Protein AF-A0A0C9WZR3-F1 (afdb_monomer)

Secondary structure (DSSP, 8-state):
-HHHHHHHHHTSTTHHHHHHTT----B-HHHHTTS-HHHHHHHBGGGSTT-SSS-S-HHHHHHHHHGGGHHHHTTS-HHHHHHHHHHHHHHHHHH-

Radius of gyration: 17.19 Å; Cα contacts (8 Å, |Δi|>4): 55; chains: 1; bounding box: 42×30×37 Å

Nearest PDB structures (foldseek):
  6bv7-assembly1_A  TM=3.997E-01  e=4.892E+00  Canis lupus familiaris

Mean predicted aligned error: 5.72 Å

Sequence (96 aa):
IGRRFETTLSNSPLGKKARENNHRCLVGAFHGHAHNHLCQSRFLATYVEGLGLEDLEGCERFFSKSNALAPGTRHASTFHRRQAISEYALFTDKFE

InterPro domains:
  IPR040521 Kyakuja-Dileera-Zisupton transposase [PF18758] (1-89)

pLDDT: mean 90.13, std 6.79, range [64.44, 98.06]

Foldseek 3Di:
DFVVVLVVCCPDPNNVVCVVVVNGAADQQVCLVVDDPVSNCRHHQVNDPPDDPDNVCVVVVLVVVCCVCCVVLVPDDPVVNVVVSVVSVVCVVVPD

Solvent-accessible surface area (backbone atoms only — not comparable to full-atom values): 5784 Å² total; per-residue (Å²): 107,26,72,61,50,46,51,52,42,57,74,36,94,54,21,65,60,35,59,78,65,69,63,75,58,58,24,59,71,90,63,24,78,80,46,57,69,73,54,32,72,72,14,22,48,94,71,43,90,92,63,78,90,64,88,84,46,63,67,59,54,51,57,60,60,53,54,71,49,49,78,73,36,71,81,41,53,76,64,56,32,51,49,53,53,51,52,49,52,57,48,44,77,73,76,109

Organism: NCBI:txid1095629

Structure (mmCIF, N/CA/C/O backbone):
data_AF-A0A0C9WZR3-F1
#
_entry.id   AF-A0A0C9WZR3-F1
#
loop_
_atom_site.group_PDB
_atom_site.id
_atom_site.type_symbol
_atom_site.label_atom_id
_atom_site.label_alt_id
_atom_site.label_comp_id
_atom_site.label_asym_id
_atom_site.label_entity_id
_atom_site.label_seq_id
_atom_site.pdbx_PDB_ins_code
_atom_site.Cartn_x
_atom_site.Cartn_y
_atom_site.Cartn_z
_atom_site.occupancy
_atom_site.B_iso_or_equiv
_atom_site.auth_seq_id
_atom_site.auth_comp_id
_atom_site.auth_asym_id
_atom_site.auth_atom_id
_atom_site.pdbx_PDB_model_num
ATOM 1 N N . ILE A 1 1 ? -3.824 -8.568 13.526 1.00 64.44 1 ILE A N 1
ATOM 2 C CA . ILE A 1 1 ? -3.533 -7.584 12.465 1.00 64.44 1 ILE A CA 1
ATOM 3 C C . ILE A 1 1 ? -4.220 -6.254 12.786 1.00 64.44 1 ILE A C 1
ATOM 5 O O . ILE A 1 1 ? -3.499 -5.305 13.054 1.00 64.44 1 ILE A O 1
ATOM 9 N N . GLY A 1 2 ? -5.544 -6.213 12.985 1.00 73.94 2 GLY A N 1
ATOM 10 C CA . GLY A 1 2 ? -6.310 -4.982 13.279 1.00 73.94 2 GLY A CA 1
ATOM 11 C C . GLY A 1 2 ? -5.764 -4.092 14.409 1.00 73.94 2 GLY A C 1
ATOM 12 O O . GLY A 1 2 ? -5.203 -3.035 14.140 1.00 73.94 2 GLY A O 1
ATOM 13 N N . ARG A 1 3 ? -5.841 -4.531 15.678 1.00 80.25 3 ARG A N 1
ATOM 14 C CA . ARG A 1 3 ? -5.379 -3.727 16.841 1.00 80.25 3 ARG A CA 1
ATOM 15 C C . ARG A 1 3 ? -3.915 -3.275 16.731 1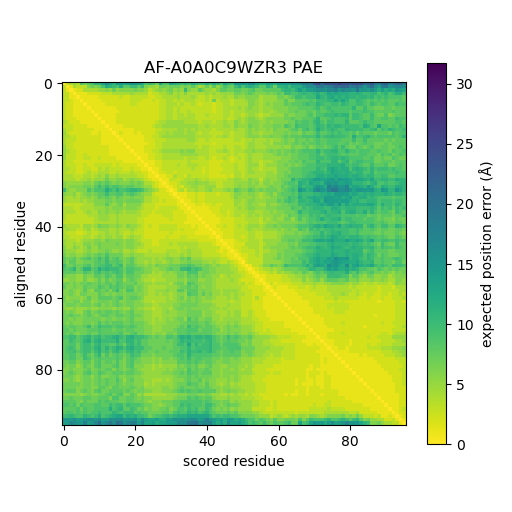.00 80.25 3 ARG A C 1
ATOM 17 O O . ARG A 1 3 ? -3.565 -2.164 17.121 1.00 80.25 3 ARG A O 1
ATOM 24 N N . ARG A 1 4 ? -3.041 -4.162 16.247 1.00 85.25 4 ARG A N 1
ATOM 25 C CA . ARG A 1 4 ? -1.601 -3.880 16.158 1.00 85.25 4 ARG A CA 1
ATOM 26 C C . ARG A 1 4 ? -1.340 -2.754 15.158 1.00 85.25 4 ARG A C 1
ATOM 28 O O . ARG A 1 4 ? -0.585 -1.846 15.480 1.00 85.25 4 ARG A O 1
ATOM 35 N N . PHE A 1 5 ? -2.004 -2.783 14.003 1.00 86.56 5 PHE A N 1
ATOM 36 C CA . PHE A 1 5 ? -1.904 -1.724 13.000 1.00 86.56 5 PHE A CA 1
ATOM 37 C C . PHE A 1 5 ? -2.491 -0.403 13.487 1.00 86.56 5 PHE A C 1
ATOM 39 O O . PHE A 1 5 ? -1.855 0.627 13.302 1.00 86.56 5 PHE A O 1
ATOM 46 N N . GLU A 1 6 ? -3.617 -0.428 14.199 1.00 89.25 6 GLU A N 1
ATOM 47 C CA . GLU A 1 6 ? -4.197 0.778 14.806 1.00 89.25 6 GLU A CA 1
ATOM 48 C C . GLU A 1 6 ? -3.213 1.454 15.780 1.00 89.25 6 GLU A C 1
ATOM 50 O O . GLU A 1 6 ? -3.031 2.673 15.753 1.00 89.25 6 GLU A O 1
ATOM 55 N N . THR A 1 7 ? -2.508 0.658 16.593 1.00 91.81 7 THR A N 1
ATOM 56 C CA . THR A 1 7 ? -1.472 1.160 17.514 1.00 91.81 7 THR A CA 1
ATOM 57 C C . THR A 1 7 ? -0.272 1.723 16.753 1.00 91.81 7 THR A C 1
ATOM 59 O O . THR A 1 7 ? 0.189 2.822 17.054 1.00 91.81 7 THR A O 1
ATOM 62 N N . THR A 1 8 ? 0.226 1.000 15.745 1.00 94.00 8 THR A N 1
ATOM 63 C CA . THR A 1 8 ? 1.327 1.470 14.893 1.00 94.00 8 THR A CA 1
ATOM 64 C C . THR A 1 8 ? 0.978 2.788 14.206 1.00 94.00 8 THR A C 1
ATOM 66 O O . THR A 1 8 ? 1.771 3.723 14.252 1.00 94.00 8 THR A O 1
ATOM 69 N N . LEU A 1 9 ? -0.215 2.889 13.618 1.00 93.19 9 LEU A N 1
ATOM 70 C CA . LEU A 1 9 ? -0.679 4.090 12.934 1.00 93.19 9 LEU A CA 1
ATOM 71 C C . LEU A 1 9 ? -0.795 5.269 13.901 1.00 93.19 9 LEU A C 1
ATOM 73 O O . LEU A 1 9 ? -0.296 6.353 13.602 1.00 93.19 9 LEU A O 1
ATOM 77 N N . SER A 1 10 ? -1.377 5.038 15.079 1.00 93.75 10 SER A N 1
ATOM 78 C CA . SER A 1 10 ? -1.536 6.054 16.125 1.00 93.75 10 SER A CA 1
ATOM 79 C C . SER A 1 10 ? -0.203 6.622 16.617 1.00 93.75 10 SER A C 1
ATOM 81 O O . SER A 1 10 ? -0.125 7.815 16.901 1.00 93.75 10 SER A O 1
ATOM 83 N N . ASN A 1 11 ? 0.840 5.789 16.672 1.00 96.00 11 ASN A N 1
ATOM 84 C CA . ASN A 1 11 ? 2.189 6.178 17.094 1.00 96.00 11 ASN A CA 1
ATOM 85 C C . ASN A 1 11 ? 3.072 6.687 15.941 1.00 96.00 11 ASN A C 1
ATOM 87 O O . ASN A 1 11 ? 4.227 7.044 16.160 1.00 96.00 11 ASN A O 1
ATOM 91 N N . SER A 1 12 ? 2.559 6.698 14.711 1.00 96.31 12 SER A N 1
ATOM 92 C CA . SER A 1 12 ? 3.287 7.178 13.538 1.00 96.31 12 SER A CA 1
ATOM 93 C C . SER A 1 12 ? 3.039 8.674 13.292 1.00 96.31 12 SER A C 1
ATOM 95 O O . SER A 1 12 ? 2.036 9.222 13.762 1.00 96.31 12 SER A O 1
ATOM 97 N N . PRO A 1 13 ? 3.860 9.336 12.454 1.00 97.44 13 PRO A N 1
ATOM 98 C CA . PRO A 1 13 ? 3.574 10.691 11.973 1.00 97.44 13 PRO A CA 1
ATOM 99 C C . PRO A 1 13 ? 2.208 10.830 11.276 1.00 97.44 13 PRO A C 1
ATOM 101 O O . PRO A 1 13 ? 1.664 11.929 11.187 1.00 97.44 13 PRO A O 1
ATOM 104 N N . LEU A 1 14 ? 1.628 9.721 10.801 1.00 96.12 14 LE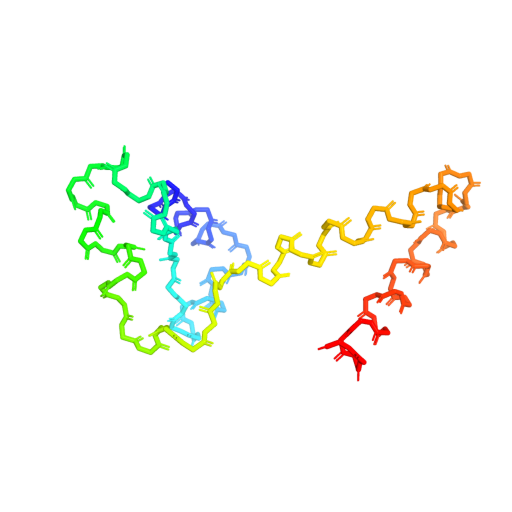U A N 1
ATOM 105 C CA . LEU A 1 14 ? 0.319 9.695 10.152 1.00 96.12 14 LEU A CA 1
ATOM 106 C C . LEU A 1 14 ? -0.847 9.638 11.147 1.00 96.12 14 LEU A C 1
ATOM 108 O O . LEU A 1 14 ? -1.987 9.817 10.729 1.00 96.12 14 LEU A O 1
ATOM 112 N N . GLY A 1 15 ? -0.605 9.433 12.446 1.00 96.25 15 GLY A N 1
ATOM 113 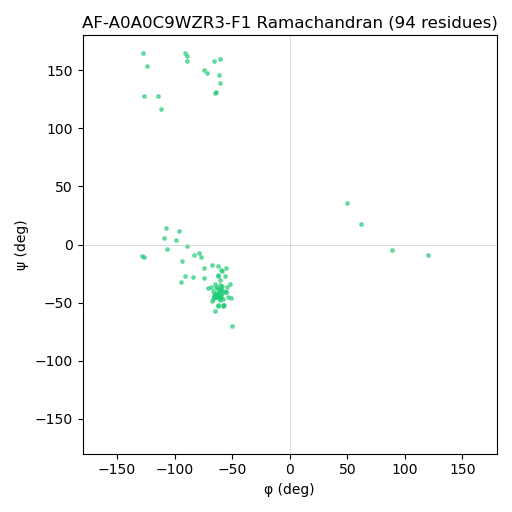C CA . GLY A 1 15 ? -1.666 9.227 13.437 1.00 96.25 15 GLY A CA 1
ATOM 114 C C . GLY A 1 15 ? -2.652 10.394 13.540 1.00 96.25 15 GLY A C 1
ATOM 115 O O . GLY A 1 15 ? -3.858 10.180 13.661 1.00 96.25 15 GLY A O 1
ATOM 116 N N . LYS A 1 16 ? -2.170 11.642 13.425 1.00 96.31 16 LYS A N 1
ATOM 117 C CA . LYS A 1 16 ? -3.042 12.829 13.370 1.00 96.31 16 LYS A CA 1
ATOM 118 C C . LYS A 1 16 ? -3.954 12.785 12.140 1.00 96.31 16 LYS A C 1
ATOM 120 O O . LYS A 1 16 ? -5.169 12.832 12.292 1.00 96.31 16 LYS A O 1
ATOM 125 N N . LYS A 1 17 ? -3.368 12.591 10.956 1.00 97.00 17 LYS A N 1
ATOM 126 C CA . LYS A 1 17 ? -4.096 12.527 9.683 1.00 97.00 17 LYS A CA 1
ATOM 127 C C . LYS A 1 17 ? -5.089 11.362 9.647 1.00 97.00 17 LYS A C 1
ATOM 129 O O . LYS A 1 17 ? -6.193 11.515 9.141 1.00 97.00 17 LYS A O 1
ATOM 134 N N . ALA A 1 18 ? -4.724 10.211 10.203 1.00 95.25 18 ALA A N 1
ATOM 135 C CA . ALA A 1 18 ? -5.603 9.051 10.296 1.00 95.25 18 ALA A CA 1
ATOM 136 C C . ALA A 1 18 ? -6.868 9.359 11.109 1.00 95.25 18 ALA A C 1
ATOM 138 O O . ALA A 1 18 ? -7.967 9.040 10.664 1.00 95.25 18 ALA A O 1
ATOM 139 N N . ARG A 1 19 ? -6.722 10.031 12.260 1.00 94.25 19 ARG A N 1
ATOM 140 C CA . ARG A 1 19 ? -7.860 10.456 13.088 1.00 94.25 19 ARG A CA 1
ATOM 141 C C . ARG A 1 19 ? -8.729 11.494 12.386 1.00 94.25 19 ARG A C 1
ATOM 143 O O . ARG A 1 19 ? -9.941 11.347 12.379 1.00 94.25 19 ARG A O 1
ATOM 150 N N . GLU A 1 20 ? -8.115 12.498 11.763 1.00 96.56 20 GLU A N 1
ATOM 151 C CA . GLU A 1 20 ? -8.836 13.547 11.022 1.00 96.56 20 GLU A CA 1
ATOM 152 C C . GLU A 1 20 ? -9.665 12.985 9.857 1.00 96.56 20 GLU A C 1
ATOM 154 O O . GLU A 1 20 ? -10.722 13.522 9.548 1.00 96.56 20 GLU A O 1
ATOM 159 N N . ASN A 1 21 ? -9.222 11.881 9.248 1.00 94.00 21 ASN A N 1
ATOM 160 C CA . ASN A 1 21 ? -9.932 11.209 8.156 1.00 94.00 21 ASN A CA 1
ATOM 161 C C . ASN A 1 21 ? -10.815 10.038 8.622 1.00 94.00 21 ASN A C 1
ATOM 163 O O . ASN A 1 21 ? -11.250 9.248 7.789 1.00 94.00 21 ASN A O 1
ATOM 167 N N . ASN A 1 22 ? -11.052 9.880 9.932 1.00 90.31 22 ASN A N 1
ATOM 168 C CA . ASN A 1 22 ? -11.813 8.760 10.503 1.00 90.31 22 ASN A CA 1
ATOM 169 C C . ASN A 1 22 ? -11.348 7.379 9.995 1.00 90.31 22 ASN A C 1
ATOM 171 O O . ASN A 1 22 ? -12.150 6.465 9.794 1.00 90.31 22 ASN A O 1
ATOM 175 N N . HIS A 1 23 ? -10.040 7.219 9.770 1.00 89.44 23 HIS A N 1
ATOM 176 C CA . HIS A 1 23 ? -9.484 5.981 9.241 1.00 89.44 23 HIS A CA 1
ATOM 177 C C . HIS A 1 23 ? -9.691 4.828 10.229 1.00 89.44 23 HIS A C 1
ATOM 179 O O . HIS A 1 23 ? -9.335 4.927 11.406 1.00 89.44 23 HIS A O 1
ATOM 185 N N . ARG A 1 24 ? -10.194 3.697 9.727 1.00 87.56 24 ARG A N 1
ATOM 186 C CA . ARG A 1 24 ? -10.339 2.453 10.488 1.00 87.56 24 ARG A CA 1
ATOM 187 C C . ARG A 1 24 ? -9.429 1.378 9.911 1.00 87.56 24 ARG A C 1
ATOM 189 O O . ARG A 1 24 ? -9.494 1.077 8.724 1.00 87.56 24 ARG A O 1
ATOM 196 N N . CYS A 1 25 ? -8.616 0.764 10.768 1.00 88.00 25 CYS A N 1
ATOM 197 C CA . CYS A 1 25 ? -7.874 -0.435 10.391 1.00 88.00 25 CYS A CA 1
ATOM 198 C C . CYS A 1 25 ? -8.825 -1.631 10.270 1.00 88.00 25 CYS A C 1
ATOM 200 O O . CYS A 1 25 ? -9.792 -1.741 11.023 1.00 88.00 25 CYS A O 1
ATOM 202 N N . LEU A 1 26 ? -8.513 -2.549 9.360 1.00 87.06 26 LEU A N 1
ATOM 203 C CA . LEU A 1 26 ? -9.342 -3.711 9.054 1.00 87.06 26 LEU A CA 1
ATOM 204 C C . LEU A 1 26 ? -8.528 -5.002 9.138 1.00 87.06 26 LEU A C 1
ATOM 206 O O . LEU A 1 26 ? -7.296 -4.998 9.178 1.00 87.06 26 LEU A O 1
ATOM 210 N N . VAL A 1 27 ? -9.244 -6.117 9.189 1.00 85.94 27 VAL A N 1
ATOM 211 C CA . VAL A 1 27 ? -8.714 -7.469 9.059 1.00 85.94 27 VAL A CA 1
ATOM 212 C C . VAL A 1 27 ? -9.500 -8.166 7.959 1.00 85.94 27 VAL A C 1
ATOM 214 O O . VAL A 1 27 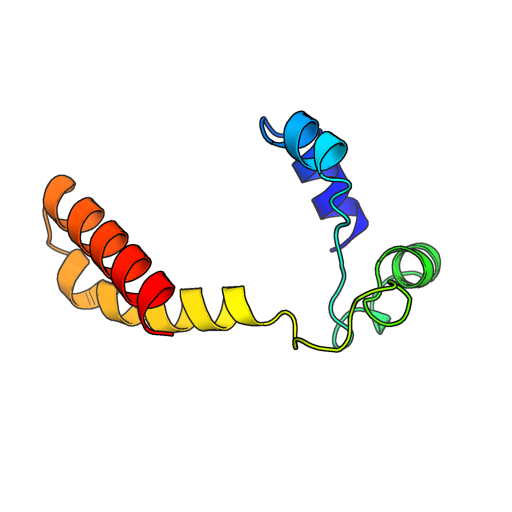? -10.734 -8.185 7.994 1.00 85.94 27 VAL A O 1
ATOM 217 N N . GLY A 1 28 ? -8.775 -8.733 6.994 1.00 81.06 28 GLY A N 1
ATOM 218 C CA . GLY A 1 28 ? -9.373 -9.457 5.878 1.00 81.06 28 GLY A CA 1
ATOM 219 C C . GLY A 1 28 ? -10.167 -10.669 6.366 1.00 81.06 28 GLY A C 1
ATOM 220 O O . GLY A 1 28 ? -9.795 -11.314 7.350 1.00 81.06 28 GLY A O 1
ATOM 221 N N . ALA A 1 29 ? -11.262 -10.993 5.676 1.00 80.81 29 ALA A N 1
ATOM 222 C CA . ALA A 1 29 ? -12.175 -12.058 6.093 1.00 80.81 29 ALA A CA 1
ATOM 223 C C . ALA A 1 29 ? -11.483 -13.430 6.198 1.00 80.81 29 ALA A C 1
ATOM 225 O O . ALA A 1 29 ? -11.764 -14.188 7.130 1.00 80.81 29 ALA A O 1
ATOM 226 N N . PHE A 1 30 ? -10.522 -13.699 5.305 1.00 80.31 30 PHE A N 1
ATOM 227 C CA . PHE A 1 30 ? -9.812 -14.977 5.208 1.00 80.31 30 PHE A CA 1
ATOM 228 C C . PHE A 1 30 ? -9.024 -15.341 6.475 1.00 80.31 30 PHE A C 1
ATOM 230 O O . PHE A 1 30 ? -9.074 -16.476 6.937 1.00 80.31 30 PHE A O 1
ATOM 237 N N . HIS A 1 31 ? -8.334 -14.375 7.085 1.00 81.81 31 HIS A N 1
ATOM 238 C CA . HIS A 1 31 ? -7.564 -14.593 8.318 1.00 81.81 31 HIS A CA 1
ATOM 239 C C . HIS A 1 31 ? -8.231 -13.982 9.560 1.00 81.81 31 HIS A C 1
ATOM 241 O O . HIS A 1 31 ? -7.758 -14.163 10.682 1.00 81.81 31 HIS A O 1
ATOM 247 N N . GLY A 1 32 ? -9.353 -13.280 9.389 1.00 83.19 32 GLY A N 1
ATOM 248 C CA . GLY A 1 32 ? -10.117 -12.667 10.469 1.00 83.19 32 GLY A CA 1
ATOM 249 C C . GLY A 1 32 ? -10.563 -13.655 11.543 1.00 83.19 32 GLY A C 1
ATOM 250 O O . GLY A 1 32 ? -10.431 -13.363 12.730 1.00 83.19 32 GLY A O 1
ATOM 251 N N . HIS A 1 33 ? -10.985 -14.854 11.138 1.00 84.56 33 HIS A N 1
ATOM 252 C CA . HIS A 1 33 ? -11.446 -15.907 12.051 1.00 84.56 33 HIS A CA 1
ATOM 253 C C . HIS A 1 33 ? -10.330 -16.486 12.937 1.00 84.56 33 HIS A C 1
ATOM 255 O O . HIS A 1 33 ? -10.620 -17.057 13.984 1.00 84.56 33 HIS A O 1
ATOM 261 N N . ALA A 1 34 ? -9.056 -16.284 12.579 1.00 88.38 34 ALA A N 1
ATOM 262 C CA . ALA A 1 34 ? -7.918 -16.674 13.414 1.00 88.38 34 ALA A CA 1
ATOM 263 C C . ALA A 1 34 ? -7.648 -15.689 14.573 1.00 88.38 34 ALA A C 1
ATOM 265 O O . ALA A 1 34 ? -6.795 -15.940 15.425 1.00 88.38 34 ALA A O 1
ATOM 266 N N . HIS A 1 35 ? -8.339 -14.545 14.619 1.00 88.31 35 HIS A N 1
ATOM 267 C CA . HIS A 1 35 ? -8.207 -13.568 15.698 1.00 88.31 35 HIS A CA 1
ATOM 268 C C . HIS A 1 35 ? -9.178 -13.834 16.856 1.00 88.31 35 HIS A C 1
ATOM 270 O O . HIS A 1 35 ? -10.178 -14.522 16.702 1.00 88.31 35 HIS A O 1
ATOM 276 N N . ASN A 1 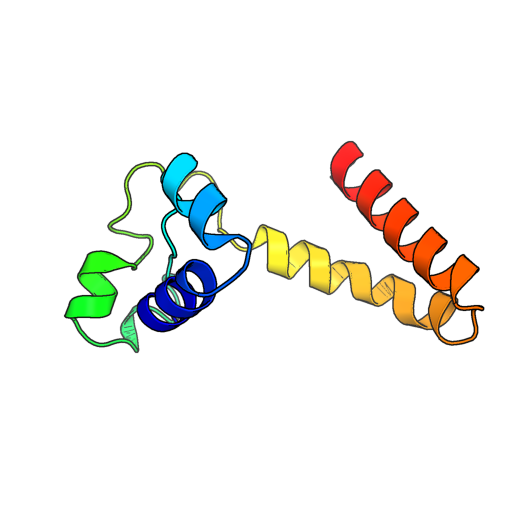36 ? -8.916 -13.255 18.033 1.00 90.31 36 ASN A N 1
ATOM 277 C CA . ASN A 1 36 ? -9.859 -13.327 19.153 1.00 90.31 36 ASN A CA 1
ATOM 278 C C . ASN A 1 36 ? -11.173 -12.580 18.854 1.00 90.31 36 ASN A C 1
ATOM 280 O O . ASN A 1 36 ? -11.197 -11.656 18.039 1.00 90.31 36 ASN A O 1
ATOM 284 N N . HIS A 1 37 ? -12.241 -12.944 19.571 1.00 89.75 37 HIS A N 1
ATOM 285 C CA . HIS A 1 37 ? -13.587 -12.397 19.371 1.00 89.75 37 HIS A CA 1
ATOM 286 C C . HIS A 1 37 ? -13.619 -10.859 19.358 1.00 89.75 37 HIS A C 1
ATOM 288 O O . HIS A 1 37 ? -14.165 -10.262 18.440 1.00 89.75 37 HIS A O 1
ATOM 294 N N . LEU A 1 38 ? -12.948 -10.196 20.309 1.00 89.19 38 LEU A N 1
ATOM 295 C CA . LEU A 1 38 ? -12.913 -8.729 20.371 1.00 89.19 38 LEU A CA 1
ATOM 296 C C . LEU A 1 38 ? -12.306 -8.095 19.107 1.00 89.19 38 LEU A C 1
ATOM 298 O O . LEU A 1 38 ? -12.761 -7.049 18.648 1.00 89.19 38 LEU A O 1
ATOM 302 N N . CYS A 1 39 ? -11.259 -8.705 18.552 1.00 87.75 39 CYS A N 1
ATOM 303 C CA . CYS A 1 39 ? -10.646 -8.247 17.313 1.00 87.75 39 CYS A CA 1
ATOM 304 C C . CYS A 1 39 ? -11.554 -8.514 16.106 1.00 87.75 39 CYS A C 1
ATOM 306 O O . CYS A 1 39 ? -11.622 -7.671 15.214 1.00 87.75 39 CYS A O 1
ATOM 308 N N . GLN A 1 40 ? -12.262 -9.646 16.089 1.00 88.62 40 GLN A N 1
ATOM 309 C CA . GLN A 1 40 ? -13.231 -9.955 15.039 1.00 88.62 40 GLN A CA 1
ATOM 310 C C . GLN A 1 40 ? -14.365 -8.923 15.026 1.00 88.62 40 GLN A C 1
ATOM 312 O O . GLN A 1 40 ? -14.575 -8.272 14.009 1.00 88.62 40 GLN A O 1
ATOM 317 N N . SER A 1 41 ? -15.018 -8.671 16.165 1.00 88.31 41 SER A N 1
ATOM 318 C CA . SER A 1 41 ? -16.152 -7.738 16.241 1.00 88.31 41 SER A CA 1
ATOM 319 C C . SER A 1 41 ? -15.789 -6.292 15.884 1.00 88.31 41 SER A C 1
ATOM 321 O O . SER A 1 41 ? -16.649 -5.537 15.449 1.00 88.31 41 SER A O 1
ATOM 323 N N . ARG A 1 42 ? -14.529 -5.876 16.087 1.00 87.38 42 ARG A N 1
ATOM 324 C CA . ARG A 1 42 ? -14.099 -4.485 15.847 1.00 87.38 42 ARG A CA 1
ATOM 325 C C . ARG A 1 42 ? -13.491 -4.230 14.469 1.00 87.38 42 ARG A C 1
ATOM 327 O O . ARG A 1 42 ? -13.602 -3.105 13.978 1.00 87.38 42 ARG A O 1
ATOM 334 N N . PHE A 1 43 ? -12.802 -5.220 13.898 1.00 87.88 43 PHE A N 1
ATOM 335 C CA . PHE A 1 43 ? -11.940 -5.017 12.729 1.00 87.88 43 PHE A CA 1
ATOM 336 C C . PHE A 1 43 ? -12.240 -5.949 11.552 1.00 87.88 43 PHE A C 1
ATOM 338 O O . PHE A 1 43 ? -11.674 -5.733 10.484 1.00 87.88 43 PHE A O 1
ATOM 345 N N . LEU A 1 44 ? -13.073 -6.985 11.709 1.00 88.69 44 LEU A N 1
ATOM 346 C CA . LEU A 1 44 ? -13.435 -7.843 10.581 1.00 88.69 44 LEU A CA 1
ATOM 347 C C . LEU A 1 44 ? -14.224 -7.026 9.553 1.00 88.69 44 LEU A C 1
ATOM 349 O O . LEU A 1 44 ? -15.193 -6.362 9.918 1.00 88.69 44 LEU A O 1
ATOM 353 N N . ALA A 1 45 ? -13.825 -7.110 8.282 1.00 85.50 45 ALA A N 1
ATOM 354 C CA . ALA A 1 45 ? -14.454 -6.358 7.192 1.00 85.50 45 ALA A CA 1
ATOM 355 C C . ALA A 1 45 ? -15.987 -6.529 7.142 1.00 85.50 45 ALA A C 1
ATOM 357 O O . ALA A 1 45 ? -16.702 -5.571 6.878 1.00 85.50 45 ALA A O 1
ATOM 358 N N . THR A 1 46 ? -16.498 -7.712 7.498 1.00 85.81 46 THR A N 1
ATOM 359 C CA . THR A 1 46 ? -17.937 -8.025 7.570 1.00 85.81 46 THR A CA 1
ATOM 360 C C . THR A 1 46 ? -18.739 -7.088 8.483 1.00 85.81 46 THR A C 1
ATOM 362 O O . THR A 1 46 ? -19.932 -6.910 8.267 1.00 85.81 46 THR A O 1
ATOM 365 N N . TYR A 1 47 ? -18.107 -6.491 9.499 1.00 85.00 47 TYR A N 1
ATOM 366 C CA . TYR A 1 47 ? -18.766 -5.629 10.489 1.00 85.00 47 TYR A CA 1
ATOM 367 C C . TYR A 1 47 ? -18.430 -4.141 10.317 1.00 85.00 47 TYR A C 1
ATOM 369 O O . TYR A 1 47 ? -18.658 -3.344 11.232 1.00 85.00 47 TYR A O 1
ATOM 377 N N . VAL A 1 48 ? -17.850 -3.744 9.181 1.00 82.19 48 VAL A N 1
ATOM 378 C CA . VAL A 1 48 ? -17.539 -2.340 8.897 1.00 82.19 48 VAL A CA 1
ATOM 379 C C . VAL A 1 48 ? -18.421 -1.826 7.770 1.00 82.19 48 VAL A C 1
ATOM 381 O O . VAL A 1 48 ? -18.358 -2.288 6.636 1.00 82.19 48 VAL A O 1
ATOM 384 N N . GLU A 1 49 ? -19.248 -0.847 8.118 1.00 82.56 49 GLU A N 1
ATOM 385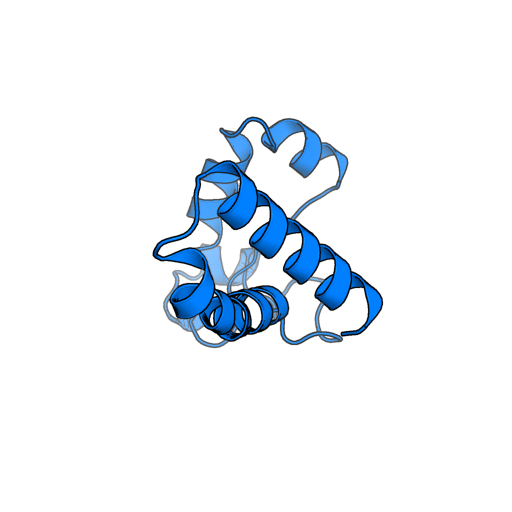 C CA . GLU A 1 49 ? -20.149 -0.166 7.197 1.00 82.56 49 GLU A CA 1
ATOM 386 C C . GLU A 1 49 ? -19.373 0.539 6.073 1.00 82.56 49 GLU A C 1
ATOM 388 O O . GLU A 1 49 ? -18.315 1.125 6.308 1.00 82.56 49 GLU A O 1
ATOM 393 N N . GLY A 1 50 ? -19.898 0.460 4.847 1.00 82.94 50 GLY A N 1
ATOM 394 C CA . GLY A 1 50 ? -19.269 1.016 3.645 1.00 82.94 50 GLY A CA 1
ATOM 395 C C . GLY A 1 50 ? -18.302 0.071 2.920 1.00 82.94 50 GLY A C 1
ATOM 396 O O . GLY A 1 50 ? -17.824 0.418 1.844 1.00 82.94 50 GLY A O 1
ATOM 397 N N . LEU A 1 51 ? -18.032 -1.124 3.459 1.00 80.19 51 LEU A N 1
ATOM 398 C CA . LEU A 1 51 ? -17.275 -2.174 2.767 1.00 80.19 51 LEU A CA 1
ATOM 399 C C . LEU A 1 51 ? -18.175 -3.098 1.939 1.00 80.19 51 LEU A C 1
ATOM 401 O O . LEU A 1 51 ? -19.365 -3.237 2.211 1.00 80.19 51 LEU A O 1
ATOM 405 N N . GLY A 1 52 ? -17.574 -3.765 0.949 1.00 77.75 52 GLY A N 1
ATOM 406 C CA . GLY A 1 52 ? -18.233 -4.772 0.106 1.00 77.75 52 GLY A CA 1
ATOM 407 C C . GLY A 1 52 ? -18.255 -4.445 -1.388 1.00 77.75 52 GLY A C 1
ATOM 408 O O . GLY A 1 52 ? -18.602 -5.313 -2.181 1.00 77.75 52 GLY A O 1
ATOM 409 N N . LEU A 1 53 ? -17.862 -3.227 -1.776 1.00 81.88 53 LEU A N 1
ATOM 410 C CA . LEU A 1 53 ? -17.683 -2.851 -3.185 1.00 81.88 53 LEU A CA 1
ATOM 411 C C . LEU A 1 53 ? -16.305 -3.248 -3.735 1.00 81.88 53 LEU A C 1
ATOM 413 O O . LEU A 1 53 ? -16.177 -3.518 -4.924 1.00 81.88 53 LEU A O 1
ATOM 417 N N . GLU A 1 54 ? -15.294 -3.311 -2.868 1.00 81.12 54 GLU A N 1
ATOM 418 C CA . GLU A 1 54 ? -13.925 -3.699 -3.210 1.00 81.12 54 GLU A CA 1
ATOM 419 C C . GLU A 1 54 ? -13.460 -4.878 -2.347 1.00 81.12 54 GLU A C 1
ATOM 421 O O . GLU A 1 54 ? -13.916 -5.061 -1.215 1.00 81.12 54 GLU A O 1
ATOM 426 N N . ASP A 1 55 ? -12.518 -5.657 -2.879 1.00 83.94 55 ASP A N 1
ATOM 427 C CA . ASP A 1 55 ? -11.925 -6.838 -2.236 1.00 83.94 55 ASP A CA 1
ATOM 428 C C . ASP A 1 55 ? -10.879 -6.505 -1.157 1.00 83.94 55 ASP A C 1
ATOM 430 O O . ASP A 1 55 ? -10.488 -7.379 -0.387 1.00 83.94 55 ASP A O 1
ATOM 434 N N . LEU A 1 56 ? -10.460 -5.236 -1.067 1.00 82.31 56 LEU A N 1
ATOM 435 C CA . LEU A 1 56 ? -9.367 -4.753 -0.212 1.00 82.31 56 LEU A CA 1
ATOM 436 C C . LEU A 1 56 ? -7.990 -5.364 -0.537 1.00 82.31 56 LEU A C 1
ATOM 438 O O . LEU A 1 56 ? -7.058 -5.230 0.256 1.00 82.31 56 LEU A O 1
ATOM 442 N N . GLU A 1 57 ? -7.827 -5.961 -1.720 1.00 84.69 57 GLU A N 1
ATOM 443 C CA . GLU A 1 57 ? -6.571 -6.557 -2.201 1.00 84.69 57 GLU A CA 1
ATOM 444 C C . GLU A 1 57 ? -5.799 -5.619 -3.147 1.00 84.69 57 GLU A C 1
ATOM 446 O O . GLU A 1 57 ? -4.754 -5.983 -3.687 1.00 84.69 57 GLU A O 1
ATOM 451 N N . GLY A 1 58 ? -6.282 -4.389 -3.364 1.00 86.50 58 GLY A N 1
ATOM 452 C CA . GLY A 1 58 ? -5.673 -3.425 -4.291 1.00 86.50 58 GLY A CA 1
ATOM 453 C C . GLY A 1 58 ? -4.184 -3.175 -4.021 1.00 86.50 58 GLY A C 1
ATOM 454 O O . GLY A 1 58 ? -3.366 -3.246 -4.937 1.00 86.50 58 GLY A O 1
ATOM 455 N N . CYS A 1 59 ? -3.802 -2.980 -2.753 1.00 87.19 59 CYS A N 1
ATOM 456 C CA . CYS A 1 59 ? -2.396 -2.829 -2.367 1.00 87.19 59 CYS A CA 1
ATOM 457 C C . CYS A 1 59 ? -1.567 -4.084 -2.677 1.00 87.19 59 CYS A C 1
ATOM 459 O O . CYS A 1 59 ? -0.446 -3.974 -3.169 1.00 87.19 59 CYS A O 1
ATOM 461 N N . GLU A 1 60 ? -2.102 -5.277 -2.406 1.00 88.19 60 GLU A N 1
ATOM 462 C CA . GLU A 1 60 ? -1.407 -6.543 -2.660 1.00 88.19 60 GLU A CA 1
ATOM 463 C C . GLU A 1 60 ? -1.173 -6.738 -4.161 1.00 88.19 60 GLU A C 1
ATOM 465 O O . GLU A 1 60 ? -0.050 -7.033 -4.581 1.00 88.19 60 GLU A O 1
ATOM 470 N N . ARG A 1 61 ? -2.196 -6.469 -4.982 1.00 91.31 61 ARG A N 1
ATOM 471 C CA . ARG A 1 61 ? -2.107 -6.489 -6.448 1.00 91.31 61 ARG A CA 1
ATOM 472 C C . ARG A 1 61 ? -1.092 -5.470 -6.967 1.00 91.31 61 ARG A C 1
ATOM 474 O O . ARG A 1 61 ? -0.230 -5.839 -7.765 1.00 91.31 61 ARG A O 1
ATOM 481 N N . PHE A 1 62 ? -1.135 -4.228 -6.482 1.00 93.94 62 PHE A N 1
ATOM 482 C CA . PHE A 1 62 ? -0.189 -3.175 -6.862 1.00 93.94 62 PHE A CA 1
ATOM 483 C C . PHE A 1 62 ? 1.263 -3.579 -6.573 1.00 93.94 62 PHE A C 1
ATOM 485 O O . PHE A 1 62 ? 2.110 -3.558 -7.471 1.00 93.94 62 PHE A O 1
ATOM 492 N N . PHE A 1 63 ? 1.559 -3.996 -5.337 1.00 93.00 63 PHE A N 1
ATOM 493 C CA . PHE A 1 63 ? 2.920 -4.371 -4.952 1.00 93.00 63 PHE A CA 1
ATOM 494 C C . PHE A 1 63 ? 3.387 -5.650 -5.652 1.00 93.00 63 PHE A C 1
ATOM 496 O O . PHE A 1 63 ? 4.545 -5.718 -6.067 1.00 93.00 63 PHE A O 1
ATOM 503 N N . SER A 1 64 ? 2.493 -6.621 -5.861 1.00 95.25 64 SER A N 1
ATOM 504 C CA . SER A 1 64 ? 2.773 -7.823 -6.651 1.00 95.25 64 SER A CA 1
ATOM 505 C C . SER A 1 64 ? 3.228 -7.467 -8.070 1.00 95.25 64 SER A C 1
ATOM 507 O O . SER A 1 64 ? 4.318 -7.878 -8.479 1.00 95.25 64 SER A O 1
ATOM 509 N N . LYS A 1 65 ? 2.466 -6.624 -8.784 1.00 94.56 65 LYS A N 1
ATOM 510 C CA . LYS A 1 65 ? 2.819 -6.150 -10.134 1.00 94.56 65 LYS A CA 1
ATOM 511 C C . LYS A 1 65 ? 4.114 -5.329 -10.146 1.00 94.56 65 LYS A C 1
ATOM 513 O O . LYS A 1 65 ? 4.937 -5.497 -11.045 1.00 94.56 65 LYS A O 1
ATOM 518 N N . SER A 1 66 ? 4.353 -4.513 -9.113 1.00 95.88 66 SER A N 1
ATOM 519 C CA . SER A 1 66 ? 5.545 -3.653 -9.023 1.00 95.88 66 SER A CA 1
ATOM 520 C C . SER A 1 66 ? 6.870 -4.427 -8.992 1.00 95.88 66 SER A C 1
ATOM 522 O O . SER A 1 66 ? 7.916 -3.875 -9.341 1.00 95.88 66 SER A O 1
ATOM 524 N N . ASN A 1 67 ? 6.845 -5.726 -8.665 1.00 96.50 67 ASN A N 1
ATOM 525 C CA . ASN A 1 67 ? 8.026 -6.589 -8.739 1.00 96.50 67 ASN A CA 1
ATOM 526 C C . ASN A 1 67 ? 8.630 -6.653 -10.152 1.00 96.50 67 ASN A C 1
ATOM 528 O O . ASN A 1 67 ? 9.829 -6.908 -10.286 1.00 96.50 67 ASN A O 1
ATOM 532 N N . ALA A 1 68 ? 7.850 -6.361 -11.199 1.00 95.38 68 ALA A N 1
ATOM 533 C CA . ALA A 1 68 ? 8.345 -6.256 -12.570 1.00 95.38 68 ALA A CA 1
ATOM 534 C C . ALA A 1 68 ? 9.4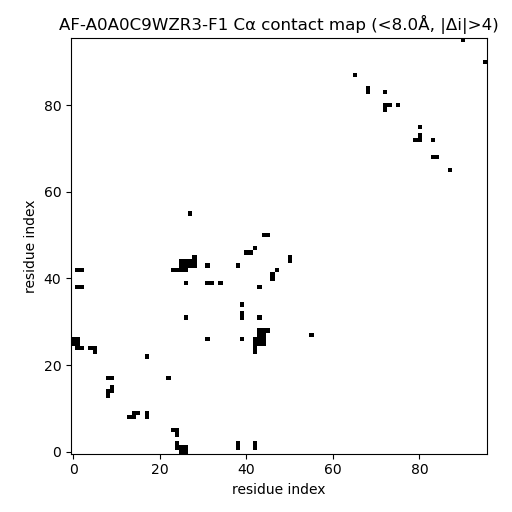33 -5.176 -12.746 1.00 95.38 68 ALA A C 1
ATOM 536 O O . ALA A 1 68 ? 10.245 -5.268 -13.664 1.00 95.38 68 ALA A O 1
ATOM 537 N N . LEU A 1 69 ? 9.516 -4.185 -11.847 1.00 96.44 69 LEU A N 1
ATOM 538 C CA . LEU A 1 69 ? 10.578 -3.174 -11.852 1.00 96.44 69 LEU A CA 1
ATOM 539 C C . LEU A 1 69 ? 11.928 -3.710 -11.363 1.00 96.44 69 LEU A C 1
ATOM 541 O O . LEU A 1 69 ? 12.967 -3.091 -11.617 1.00 96.44 69 LEU A O 1
ATOM 545 N N . ALA A 1 70 ? 11.946 -4.825 -10.629 1.00 96.50 70 ALA A N 1
ATOM 546 C CA . ALA A 1 70 ? 13.146 -5.302 -9.947 1.00 96.50 70 ALA A CA 1
ATOM 547 C C . ALA A 1 70 ? 14.322 -5.591 -10.902 1.00 96.50 70 ALA A C 1
ATOM 549 O O . ALA A 1 70 ? 15.434 -5.160 -10.587 1.00 96.50 70 ALA A O 1
ATOM 550 N N . PRO A 1 71 ? 14.143 -6.247 -12.070 1.00 97.06 71 PRO A N 1
ATOM 551 C CA . PRO A 1 71 ? 15.250 -6.498 -12.993 1.00 97.06 71 PRO A CA 1
ATOM 552 C C . PRO A 1 71 ? 15.879 -5.207 -13.536 1.00 97.06 71 PRO A C 1
ATOM 554 O O . PRO A 1 71 ? 17.101 -5.078 -13.533 1.00 97.06 71 PRO A O 1
ATOM 557 N N . GLY A 1 72 ? 15.056 -4.230 -13.937 1.00 94.31 72 GLY A N 1
ATOM 558 C CA . GLY A 1 72 ? 15.529 -2.969 -14.525 1.00 94.31 72 GLY A CA 1
ATOM 559 C C . GLY A 1 72 ? 16.139 -2.003 -13.507 1.00 94.31 72 GLY A C 1
ATOM 560 O O . GLY A 1 72 ? 17.044 -1.238 -13.829 1.00 94.31 72 GLY A O 1
ATOM 561 N N . THR A 1 73 ? 15.690 -2.057 -12.251 1.00 97.12 73 THR A N 1
ATOM 562 C CA . THR A 1 73 ? 16.164 -1.146 -11.198 1.00 97.12 73 THR A CA 1
ATOM 563 C C . THR A 1 73 ? 17.328 -1.690 -10.371 1.00 97.12 73 THR A C 1
ATOM 565 O O . THR A 1 73 ? 17.988 -0.910 -9.679 1.00 97.12 73 THR A O 1
ATOM 568 N N . ARG A 1 74 ? 17.626 -2.997 -10.452 1.00 96.75 74 ARG A N 1
ATOM 569 C CA . ARG A 1 74 ? 18.675 -3.666 -9.657 1.00 96.75 74 ARG A CA 1
ATOM 570 C C . ARG A 1 74 ? 20.053 -3.022 -9.806 1.00 96.75 74 ARG A C 1
ATOM 572 O O . ARG A 1 74 ? 20.771 -2.893 -8.819 1.00 96.75 74 ARG A O 1
ATOM 579 N N . HIS A 1 75 ? 20.409 -2.625 -11.026 1.00 96.75 75 HIS A N 1
ATOM 580 C CA . HIS A 1 75 ? 21.714 -2.036 -11.353 1.00 96.75 75 HIS A CA 1
ATOM 581 C C . HIS A 1 75 ? 21.633 -0.537 -11.671 1.00 96.75 75 HIS A C 1
ATOM 583 O O . HIS A 1 75 ? 22.625 0.075 -12.059 1.00 96.75 75 HIS A O 1
ATOM 589 N N . ALA A 1 76 ? 20.456 0.068 -11.499 1.00 97.12 76 ALA A N 1
ATOM 590 C CA . ALA A 1 76 ? 20.249 1.483 -11.745 1.00 97.12 76 ALA A CA 1
ATOM 591 C C . ALA A 1 76 ? 20.866 2.340 -10.628 1.00 97.12 76 ALA A C 1
ATOM 593 O O . ALA A 1 76 ? 20.904 1.949 -9.454 1.00 97.12 76 ALA A O 1
ATOM 594 N N . SER A 1 77 ? 21.291 3.558 -10.975 1.00 98.06 77 SER A N 1
ATOM 595 C CA . SER A 1 77 ? 21.677 4.547 -9.966 1.00 98.06 77 SER A CA 1
ATOM 596 C C . SER A 1 77 ? 20.495 4.863 -9.041 1.00 98.06 77 SER A C 1
ATOM 598 O O . SER A 1 77 ? 19.329 4.670 -9.394 1.00 98.06 77 SER A O 1
ATOM 600 N N . THR A 1 78 ? 20.776 5.398 -7.851 1.00 97.94 78 THR A N 1
ATOM 601 C CA . THR A 1 78 ? 19.724 5.785 -6.894 1.00 97.94 78 THR A CA 1
ATOM 602 C C . THR A 1 78 ? 18.692 6.730 -7.511 1.00 97.94 78 THR A C 1
ATOM 604 O O . THR A 1 78 ? 17.507 6.610 -7.205 1.00 97.94 78 THR A O 1
ATOM 607 N N . PHE A 1 79 ? 19.128 7.635 -8.391 1.00 98.06 79 PHE A N 1
ATOM 608 C CA . PHE A 1 79 ? 18.238 8.537 -9.116 1.00 98.06 79 PHE A CA 1
ATOM 609 C C . PHE A 1 79 ? 17.303 7.766 -10.058 1.00 98.06 79 PHE A C 1
ATOM 611 O O . PHE A 1 79 ? 16.090 7.822 -9.877 1.00 98.06 79 PHE A O 1
ATOM 618 N N . HIS A 1 80 ? 17.851 6.969 -10.981 1.00 97.81 80 HIS A N 1
ATOM 619 C CA . HIS A 1 80 ? 17.050 6.242 -11.970 1.00 97.81 80 HIS A CA 1
ATOM 620 C C . HIS A 1 80 ? 16.132 5.192 -11.336 1.00 97.81 80 HIS A C 1
ATOM 622 O O . HIS A 1 80 ? 15.007 5.005 -11.786 1.00 97.81 80 HIS A O 1
ATOM 628 N N . ARG A 1 81 ? 16.557 4.548 -10.240 1.00 97.94 81 ARG A N 1
ATOM 629 C CA . ARG A 1 81 ? 15.682 3.645 -9.479 1.00 97.94 81 ARG A CA 1
ATOM 630 C C . ARG A 1 81 ? 14.471 4.384 -8.910 1.00 97.94 81 ARG A C 1
ATOM 632 O O . ARG A 1 81 ? 13.357 3.886 -9.014 1.00 97.94 81 ARG A O 1
ATOM 639 N N . ARG A 1 82 ? 14.680 5.556 -8.299 1.00 97.69 82 ARG A N 1
ATOM 640 C CA . ARG A 1 82 ? 13.580 6.373 -7.759 1.00 97.69 82 ARG A CA 1
ATOM 641 C C . ARG A 1 82 ? 12.666 6.868 -8.873 1.00 97.69 82 ARG A C 1
ATOM 643 O O . ARG A 1 82 ? 11.456 6.796 -8.713 1.00 97.69 82 ARG A O 1
ATOM 650 N N . GLN A 1 83 ? 13.242 7.316 -9.985 1.00 97.88 83 GLN A N 1
ATOM 651 C CA . GLN A 1 83 ? 12.491 7.745 -11.158 1.00 97.88 83 GLN A CA 1
ATOM 652 C C . GLN A 1 83 ? 11.591 6.621 -11.688 1.00 97.88 83 GLN A C 1
ATOM 654 O O . GLN A 1 83 ? 10.387 6.824 -11.782 1.00 97.88 83 GLN A O 1
ATOM 659 N N . ALA A 1 84 ? 12.138 5.425 -11.921 1.00 97.62 84 ALA A N 1
ATOM 660 C CA . ALA A 1 84 ? 11.377 4.284 -12.431 1.00 97.62 84 ALA A CA 1
ATOM 661 C C . ALA A 1 84 ? 10.224 3.868 -11.499 1.00 97.62 84 ALA A C 1
ATOM 663 O O . ALA A 1 84 ? 9.131 3.563 -11.966 1.00 97.62 84 ALA A O 1
ATOM 664 N N . ILE A 1 85 ? 10.444 3.887 -10.177 1.00 97.00 85 ILE A N 1
ATOM 665 C CA . ILE A 1 85 ? 9.388 3.599 -9.192 1.00 97.00 85 ILE A CA 1
ATOM 666 C C . ILE A 1 85 ? 8.290 4.669 -9.238 1.00 97.00 85 ILE A C 1
ATOM 668 O O . ILE A 1 85 ? 7.108 4.331 -9.246 1.00 97.00 85 ILE A O 1
ATOM 672 N N . SER A 1 86 ? 8.665 5.951 -9.281 1.00 97.44 86 SER A N 1
ATOM 673 C CA . SER A 1 86 ? 7.703 7.056 -9.342 1.00 97.44 86 SER A CA 1
ATOM 674 C C . SER A 1 86 ? 6.891 7.043 -10.637 1.00 97.44 86 SER A C 1
ATOM 676 O O . SER A 1 86 ? 5.677 7.215 -10.594 1.00 97.44 86 SER A O 1
ATOM 678 N N . GLU A 1 87 ? 7.537 6.818 -11.781 1.00 96.56 87 GLU A N 1
ATOM 679 C CA . GLU A 1 87 ? 6.873 6.737 -13.086 1.00 96.56 87 GLU A CA 1
ATOM 680 C C . GLU A 1 87 ? 5.913 5.548 -13.153 1.00 96.56 87 GLU A C 1
ATOM 682 O O . GLU A 1 87 ? 4.783 5.707 -13.607 1.00 96.56 87 GLU A O 1
ATOM 687 N N . TYR A 1 88 ? 6.311 4.387 -12.624 1.00 96.12 88 TYR A N 1
ATOM 688 C CA . TYR A 1 88 ? 5.429 3.226 -12.512 1.00 96.12 88 TYR A CA 1
ATOM 689 C C . TYR A 1 88 ? 4.195 3.516 -11.655 1.00 96.12 88 TYR A C 1
ATOM 691 O O . TYR A 1 88 ? 3.079 3.195 -12.060 1.00 96.12 88 TYR A O 1
ATOM 699 N N . ALA A 1 89 ? 4.375 4.142 -10.487 1.00 95.75 89 ALA A N 1
ATOM 700 C CA . ALA A 1 89 ? 3.260 4.491 -9.611 1.00 95.75 89 ALA A CA 1
ATOM 701 C C . ALA A 1 89 ? 2.301 5.484 -10.289 1.00 95.75 89 ALA A C 1
ATOM 703 O O . ALA A 1 89 ? 1.095 5.271 -10.268 1.00 95.75 89 ALA A O 1
ATOM 704 N N . LEU A 1 90 ? 2.838 6.516 -10.953 1.00 96.06 90 LEU A N 1
ATOM 705 C CA . LEU A 1 90 ? 2.049 7.502 -11.701 1.00 96.06 90 LEU A CA 1
ATOM 706 C C . LEU A 1 90 ? 1.305 6.898 -12.894 1.00 96.06 90 LEU A C 1
ATOM 708 O O . LEU A 1 90 ? 0.209 7.345 -13.215 1.00 96.06 90 LEU A O 1
ATOM 712 N N . PHE A 1 91 ? 1.914 5.937 -13.587 1.00 94.94 91 PHE A N 1
ATOM 713 C CA . PHE A 1 91 ? 1.259 5.221 -14.676 1.00 94.94 91 PHE A CA 1
ATOM 714 C C . PHE A 1 91 ? 0.123 4.349 -14.137 1.00 94.94 91 PHE A C 1
ATOM 716 O O . PHE A 1 91 ? -0.996 4.435 -14.627 1.00 94.94 91 PHE A O 1
ATOM 723 N N . THR A 1 92 ? 0.396 3.564 -13.096 1.00 92.69 92 THR A N 1
ATOM 724 C CA . THR A 1 92 ? -0.591 2.645 -12.517 1.00 92.69 92 THR A CA 1
ATOM 725 C C . THR A 1 92 ? -1.810 3.402 -11.986 1.00 92.69 92 THR A C 1
ATOM 727 O O . THR A 1 92 ? -2.922 3.042 -12.323 1.00 92.69 92 THR A O 1
ATOM 730 N N . ASP A 1 93 ? -1.612 4.513 -11.270 1.00 89.69 93 ASP A N 1
ATOM 731 C CA . ASP A 1 93 ? -2.700 5.354 -10.733 1.00 89.69 93 ASP A CA 1
ATOM 732 C C . ASP A 1 93 ? -3.598 5.984 -11.816 1.00 89.69 93 ASP A C 1
ATOM 734 O O . ASP A 1 93 ? -4.758 6.302 -11.571 1.00 89.69 93 ASP A O 1
ATOM 738 N N . LYS A 1 94 ? -3.067 6.197 -13.026 1.00 90.44 94 LYS A N 1
ATOM 739 C CA . LYS A 1 94 ? -3.807 6.834 -14.128 1.00 90.44 94 LYS A CA 1
ATOM 740 C C . LYS A 1 94 ? -4.546 5.856 -15.029 1.00 90.44 94 LYS A C 1
ATOM 742 O O . LYS A 1 94 ? -5.473 6.277 -15.719 1.00 90.44 94 LYS A O 1
ATOM 747 N N . PHE A 1 95 ? -4.067 4.621 -15.122 1.00 84.00 95 PHE A N 1
ATOM 748 C CA . PHE A 1 95 ? -4.463 3.696 -16.183 1.00 84.00 95 PHE A CA 1
ATOM 749 C C . PHE A 1 95 ? -4.927 2.325 -15.679 1.00 84.00 95 PHE A C 1
ATOM 751 O O . PHE A 1 95 ? -5.456 1.562 -16.488 1.00 84.00 95 PHE A O 1
ATOM 758 N N . GLU A 1 96 ? -4.753 2.011 -14.392 1.00 70.81 96 GLU A N 1
ATOM 759 C CA . GLU A 1 96 ? -5.361 0.848 -13.725 1.00 70.81 96 GLU A CA 1
ATOM 760 C C . GLU A 1 96 ? -6.424 1.287 -12.717 1.00 70.81 96 GLU A C 1
ATOM 762 O O . GLU A 1 96 ? -7.476 0.608 -12.680 1.00 70.81 96 GLU A O 1
#

=== Feature glossary ===
Feature key, reading from the visual/contextual features back to the raw sequence:

Rendered structure images. Structure images are PyMOL renders from six orthogonal camera directions. Cartoon representation draws helices as coils and strands as arrows; sticks shows the backbone as bonds; surface shows the solvent-excluded envelope. Rainbow coloring maps sequence position to hue (blue→red, N→C); chain coloring assigns a distinct color per polypeptide.

Contact-map, Ramachandran, and PAE plots. Three diagnostic plots accompany the record. The Cα contact map visualizes the tertiary structure as a 2D adjacency matrix (8 Å cutoff, sequence-local contacts suppressed). The Ramachandran plot shows the distribution of backbone (φ, ψ) torsions, with points in the α and β basins reflecting secondary structure content. The PAE plot shows AlphaFo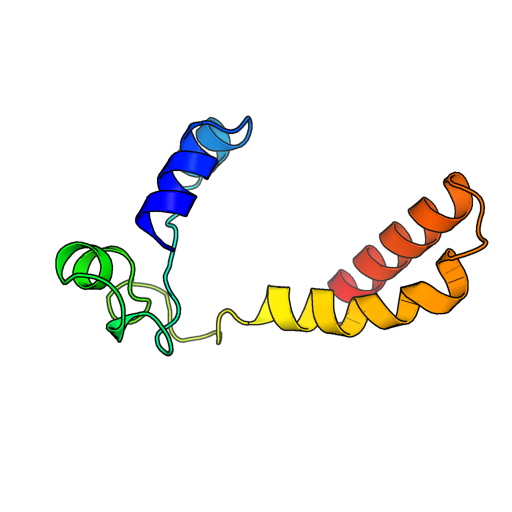ld's inter-residue confidence as a color matrix.

InterPro / GO / CATH / organism. The annotation block draws on four external resources. InterPro: which protein families and domains the sequence belongs to. GO: standardized terms for what the protein does, what process it participates in, and where in the cell it acts. CATH: which structural fold it has in the CATH hierarchy. Organism: the species of origin.

Nearest PDB structures. Structural nearest neighbors (via Foldseek easy-search vs the PDB). Reported per hit: target PDB id, E-value, and alignment TM-score. A TM-score above ~0.5 is the conventional threshold for 'same fold'.

Predicted aligned error. Predicted aligned error is AlphaFold's pairwise confidence. Unlike pLDDT (per-residue), PAE is per-residue-pair and captures whether two parts of the structure are correctly placed relative to each other. Units are ångströms of expected positional error.

Solvent-accessible surface area. SASA measures how much of the protein is reachable by solvent. It is computed by rolling a water-sized probe over the atomic surface and summing the exposed area (Å²). Per-residue SASA distinguishes core (buried, low SASA) from surface (exposed, 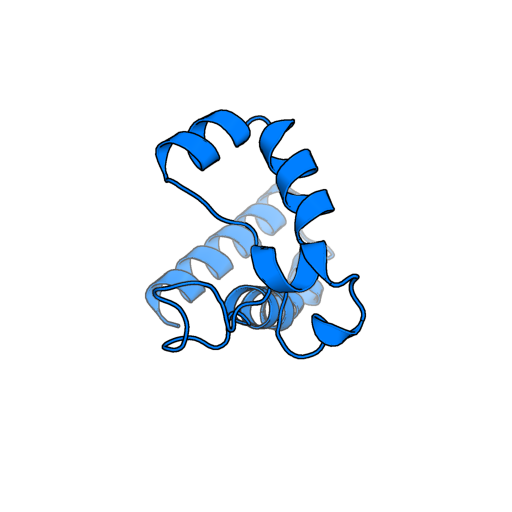high SASA) residues; total SASA is a whole-molecule size measure.

B-factor. Crystallographic B-factors measure how much each atom's electron density is smeared out, in Å². They rise in mobile loops and surface residues and fall in the buried interior. In AlphaFold models this column is repurposed to hold pLDDT instead.

pLDDT. For AlphaFold models, the B-factor field carries pLDDT — the model's own estimate of local accuracy on a 0–100 scale. Regions with pLDDT<50 should be treated as essentially unmodeled; they often correspond to intrinsically disordered segments.

Backbone torsions (φ/ψ). φ (phi) and ψ (psi) are the two rotatable backbone dihedrals per residue: φ is the C(i-1)–N–Cα–C torsion, ψ is the N–Cα–C–N(i+1) torsion, both in degrees on (−180°, 180°]. α-helical residues cluster near (−60°, −45°); β-strand residues near (−120°, +130°). A Ramachandran plot is simply a scatter of (φ, ψ) for every residue.

Radius of gyration, Cα contacts, bounding box. Radius of gyration (Rg) is the root-mean-square distance of Cα atoms from their centroid — a single number for overall size and compactness. A globular domain of N residues has Rg ≈ 2.2·N^0.38 Å; an extended or disordered chain has a much larger Rg. The Cα contact count is the number of residue pairs whose Cα atoms are within 8 Å and are more than four positions apart in sequence — a standard proxy for tertiary packing density. The bounding box is the smallest axis-aligned box enclosing all Cα atoms.

Secondary structure (3-state, P-SEA). Three-state secondary structure (P-SEA) collapses the eight DSSP classes into helix (a), strand (b), and coil (c). P-SEA assigns these from Cα geometry alone — distances and angles — without requiring backbone oxygens, so it works on any Cα trace.

Secondary structure (8-state, DSSP). Secondary structure is the local, repeating backbone conformation. DSSP classifies it into eight states by reading the hydrogen-bond network: three helix types (H, G, I), two β types (E, B), two non-regular types (T, S), and unstructured coil (-).

Foldseek 3Di. The Foldseek 3Di string encodes local tertiary geometry as a 20-letter alphabet — one character per residue — derived from the relative positions of nearby Cα atoms. Unlike the amino-acid sequence, 3Di is a direct function of the 3D structure, so two proteins with the same fold have similar 3Di strings even at low sequence identity.

mmCIF coordinates. Structure coordinates are given as an mmCIF _atom_site loop: one row per atom with element, residue name, chain id, sequence number, and x/y/z position in Å. Only the four main-chain atoms per residue are included here; side chains are omitted to keep the record compact.

Sequence. This is the polypeptide sequence — one letter per residue, N-terminus first. Length ranges from a few dozen residues for small domains to over a thousand for large multi-domain proteins.